Protein AF-A0A962RBR7-F1 (afdb_monomer)

Secondary structure (DSSP, 8-state):
-PPPS-B-HHHHHHHHHHHHHHTTTS-GGGEEEEEEEEEE-TTS-EEEEEEEEEES--S-PPPPTHHHHH--TT-EEEEEEEEEEE--SSTTS--EEEEEEEEE--SSSSS--B----

pLDDT: mean 85.55, std 10.11, range [46.47, 95.56]

Foldseek 3Di:
DDADQAAEPVVLVVVVVVQQVVCPPHHSQQKKKKKWKWAAAQVLDIDTQDIDIDHPDDDPDDDPPVQSVVHDHLAIKIKMKMKGWDDDPDVPDHIDIDIDIDIDTRDPHRGHYYDYDD

Sequence (118 aa):
VAQETTIDGLRLDDIATAIRTILEPFPSGSVGFNLLSVVMDADGNTAVDWRYTGGLIDGEMAAPAATANLAEPGGSVIAAVVSYQHAPLFGLFSPMRFSEVALSKPRRVSVIPRIDDD

Solvent-accessible surface area (backbone atoms only — not comparable to full-atom values): 6996 Å² total; per-residue (Å²): 137,87,81,78,64,58,44,37,64,69,59,52,49,52,50,53,48,51,61,42,56,71,41,58,94,51,80,44,80,37,31,13,39,42,38,34,34,36,33,17,39,87,88,65,52,72,47,75,75,48,75,52,71,47,70,57,55,88,67,88,74,71,79,62,72,66,48,66,77,69,31,44,65,66,21,24,21,41,35,42,37,40,37,37,56,48,70,59,94,56,86,88,50,76,71,44,78,48,76,48,79,48,76,45,67,62,88,89,39,50,52,71,49,78,53,74,87,132

Structure (mmCIF, N/CA/C/O backbone):
data_AF-A0A962RBR7-F1
#
_entry.id   AF-A0A962RBR7-F1
#
loop_
_atom_site.group_PDB
_atom_site.id
_atom_site.type_symbol
_atom_site.label_atom_id
_atom_site.label_alt_id
_atom_site.label_comp_id
_atom_site.label_asym_id
_atom_site.label_entity_id
_atom_site.label_seq_id
_atom_site.pdbx_PDB_ins_code
_atom_site.Cartn_x
_atom_site.Cartn_y
_atom_site.Cartn_z
_atom_site.occupancy
_atom_site.B_iso_or_equiv
_atom_site.auth_seq_id
_atom_site.auth_comp_id
_atom_site.auth_asym_id
_atom_site.auth_atom_id
_atom_site.pdbx_PDB_model_num
ATOM 1 N N . VAL A 1 1 ? -18.109 -10.840 -7.123 1.00 46.47 1 VAL A N 1
ATOM 2 C CA . VAL A 1 1 ? -16.909 -10.161 -6.583 1.00 46.47 1 VAL A CA 1
ATOM 3 C C . VAL A 1 1 ? -16.844 -10.476 -5.098 1.00 46.47 1 VAL A C 1
ATOM 5 O O . VAL A 1 1 ? -17.685 -9.984 -4.357 1.00 46.47 1 VAL A O 1
ATOM 8 N N . ALA A 1 2 ? -15.967 -11.394 -4.691 1.00 57.09 2 ALA A N 1
ATOM 9 C CA . ALA A 1 2 ? -15.786 -11.750 -3.285 1.00 57.09 2 ALA A CA 1
ATOM 10 C C . ALA A 1 2 ? -14.810 -10.748 -2.658 1.00 57.09 2 ALA A C 1
ATOM 12 O O . ALA A 1 2 ? -13.745 -10.507 -3.216 1.00 5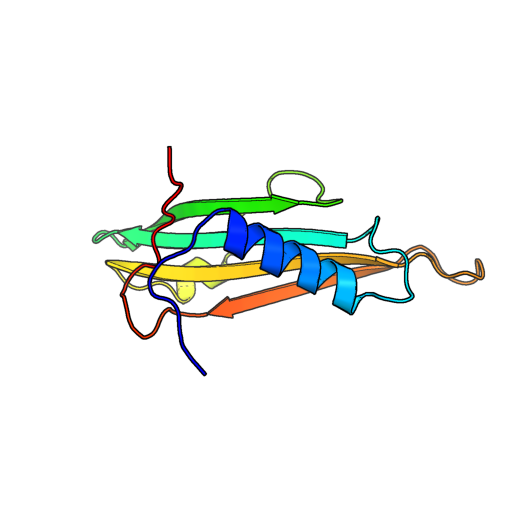7.09 2 ALA A O 1
ATOM 13 N N . GLN A 1 3 ? -15.207 -10.106 -1.562 1.00 67.62 3 GLN A N 1
ATOM 14 C CA . GLN A 1 3 ? -14.323 -9.229 -0.802 1.00 67.62 3 GLN A CA 1
ATOM 15 C C . GLN A 1 3 ? -13.731 -10.046 0.344 1.00 67.62 3 GLN A C 1
ATOM 17 O O . GLN A 1 3 ? -14.492 -10.678 1.089 1.00 67.62 3 GLN A O 1
ATOM 22 N N . GLU A 1 4 ? -12.406 -10.048 0.441 1.00 80.19 4 GLU A N 1
ATOM 23 C CA . GLU A 1 4 ? -11.676 -10.848 1.418 1.00 80.19 4 GLU A CA 1
ATOM 24 C C . GLU A 1 4 ? -11.695 -10.183 2.801 1.00 80.19 4 GLU A C 1
ATOM 26 O O . GLU A 1 4 ? -11.783 -8.957 2.920 1.00 80.19 4 GLU A O 1
ATOM 31 N N . THR A 1 5 ? -11.670 -11.002 3.851 1.00 87.50 5 THR A N 1
ATOM 32 C CA . THR A 1 5 ? -11.687 -10.550 5.250 1.00 87.50 5 THR A CA 1
ATOM 33 C C . THR A 1 5 ? -10.333 -10.670 5.938 1.00 87.50 5 THR A C 1
ATOM 35 O O . THR A 1 5 ? -10.186 -10.157 7.038 1.00 87.50 5 THR A O 1
ATOM 38 N N . THR A 1 6 ? -9.365 -11.334 5.312 1.00 90.19 6 THR A N 1
ATOM 39 C CA . THR A 1 6 ? -7.990 -11.544 5.785 1.00 90.19 6 THR A CA 1
ATOM 40 C C . THR A 1 6 ? -7.036 -11.445 4.594 1.00 90.19 6 THR A C 1
ATOM 42 O O . THR A 1 6 ? -7.468 -11.468 3.443 1.00 90.19 6 THR A O 1
ATOM 45 N N . ILE A 1 7 ? -5.736 -11.329 4.826 1.00 92.06 7 ILE A N 1
ATOM 46 C CA . ILE A 1 7 ? -4.744 -11.442 3.754 1.00 92.06 7 ILE A CA 1
ATOM 47 C C . ILE A 1 7 ? -3.578 -12.307 4.216 1.00 92.06 7 ILE A C 1
ATOM 49 O O . ILE A 1 7 ? -3.278 -12.332 5.401 1.00 92.06 7 ILE A O 1
ATOM 53 N N . ASP A 1 8 ? -2.943 -13.025 3.303 1.00 93.12 8 ASP A N 1
ATOM 54 C CA . ASP A 1 8 ? -1.773 -13.861 3.576 1.00 93.12 8 ASP A CA 1
ATOM 55 C C . ASP A 1 8 ? -0.652 -13.521 2.582 1.00 93.12 8 ASP A C 1
ATOM 57 O O . ASP A 1 8 ? -0.848 -12.738 1.641 1.00 93.12 8 ASP A O 1
ATOM 61 N N . GLY A 1 9 ? 0.538 -14.085 2.802 1.00 90.12 9 GLY A N 1
ATOM 62 C CA . GLY A 1 9 ? 1.687 -13.889 1.918 1.00 90.12 9 GLY A CA 1
ATOM 63 C C . GLY A 1 9 ? 1.425 -14.316 0.469 1.00 90.12 9 GLY A C 1
ATOM 64 O O . GLY A 1 9 ? 1.779 -13.579 -0.448 1.00 90.12 9 GLY A O 1
ATOM 65 N N . LEU A 1 10 ? 0.735 -15.441 0.250 1.00 91.19 10 LEU A N 1
ATOM 66 C CA . LEU A 1 10 ? 0.455 -15.960 -1.095 1.00 91.19 10 LEU A CA 1
ATOM 67 C C . LEU A 1 10 ? -0.426 -14.999 -1.902 1.00 91.19 10 LEU A C 1
ATOM 69 O O . LEU A 1 10 ? -0.150 -14.717 -3.065 1.00 91.19 10 LEU A O 1
ATOM 73 N N . ARG A 1 11 ? -1.452 -14.423 -1.274 1.00 91.25 11 ARG A N 1
ATOM 74 C CA . ARG A 1 11 ? -2.325 -13.422 -1.901 1.00 91.25 11 ARG A CA 1
ATOM 75 C C . ARG A 1 11 ? -1.590 -12.117 -2.177 1.00 91.25 11 ARG A C 1
ATOM 77 O O . ARG A 1 11 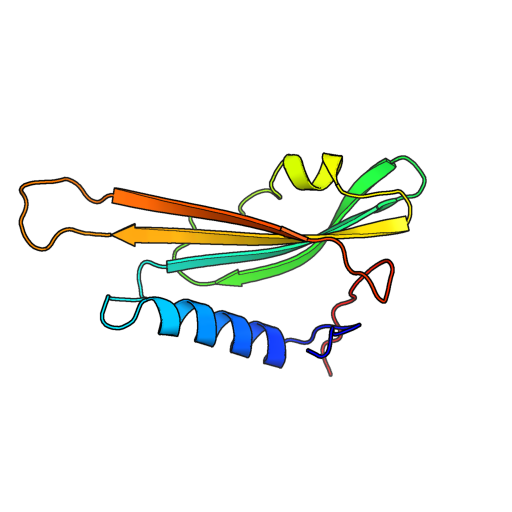? -1.864 -11.464 -3.183 1.00 91.25 11 ARG A O 1
ATOM 84 N N . LEU A 1 12 ? -0.673 -11.713 -1.299 1.00 91.75 12 LEU A N 1
ATOM 85 C CA . LEU A 1 12 ? 0.179 -10.545 -1.533 1.00 91.75 12 LEU A CA 1
ATOM 86 C C . LEU A 1 12 ? 1.132 -10.774 -2.716 1.00 91.75 12 LEU A C 1
ATOM 88 O O . LEU A 1 12 ? 1.299 -9.872 -3.540 1.00 91.75 12 LEU A O 1
ATOM 92 N N . ASP A 1 13 ? 1.677 -11.983 -2.849 1.00 92.25 13 ASP A N 1
ATOM 93 C CA . ASP A 1 13 ? 2.504 -12.391 -3.988 1.00 92.25 13 ASP A CA 1
ATOM 94 C C . ASP A 1 13 ? 1.692 -12.452 -5.298 1.00 92.25 13 ASP A C 1
ATOM 96 O O . ASP A 1 13 ? 2.172 -12.008 -6.349 1.00 92.25 13 ASP A O 1
ATOM 100 N N . ASP A 1 14 ? 0.440 -12.917 -5.250 1.00 92.62 14 ASP A N 1
ATOM 101 C CA . ASP A 1 14 ? -0.484 -12.885 -6.392 1.00 92.62 14 ASP A CA 1
ATOM 102 C C . ASP A 1 14 ? -0.761 -11.443 -6.845 1.00 92.62 14 ASP A C 1
ATOM 104 O O . ASP A 1 14 ? -0.711 -11.135 -8.041 1.00 92.62 14 ASP A O 1
ATOM 108 N N . ILE A 1 15 ? -0.993 -10.523 -5.899 1.00 91.19 15 ILE A N 1
ATOM 109 C CA . ILE A 1 15 ? -1.155 -9.092 -6.198 1.00 91.19 15 ILE A CA 1
ATOM 110 C C . ILE A 1 15 ? 0.134 -8.523 -6.807 1.00 91.19 15 ILE A C 1
ATOM 112 O O . ILE A 1 15 ? 0.072 -7.803 -7.806 1.00 91.19 15 ILE A O 1
ATOM 116 N N . ALA A 1 16 ? 1.306 -8.855 -6.258 1.00 90.12 16 ALA A N 1
ATOM 117 C CA . ALA A 1 16 ? 2.591 -8.417 -6.804 1.00 90.12 16 ALA A CA 1
ATOM 118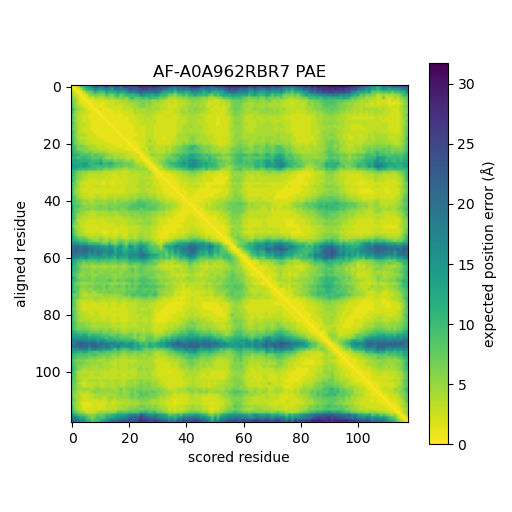 C C . ALA A 1 16 ? 2.809 -8.911 -8.239 1.00 90.12 16 ALA A C 1
ATOM 120 O O . ALA A 1 16 ? 3.307 -8.169 -9.091 1.00 90.12 16 ALA A O 1
ATOM 121 N N . THR A 1 17 ? 2.411 -10.153 -8.516 1.00 90.94 17 THR A N 1
ATOM 122 C CA . THR A 1 17 ? 2.453 -10.744 -9.854 1.00 90.94 17 THR A CA 1
ATOM 123 C C . THR A 1 17 ? 1.528 -9.985 -10.798 1.00 90.94 17 THR A C 1
ATOM 125 O O . THR A 1 17 ? 1.979 -9.534 -11.848 1.00 90.94 17 THR A O 1
ATOM 128 N N . ALA A 1 18 ? 0.281 -9.729 -10.392 1.00 91.25 18 ALA A N 1
ATOM 129 C CA . ALA A 1 18 ? -0.669 -8.956 -11.188 1.00 91.25 18 ALA A CA 1
ATOM 130 C C . ALA A 1 18 ? -0.157 -7.539 -11.507 1.00 91.25 18 ALA A C 1
ATOM 132 O O . ALA A 1 18 ? -0.245 -7.104 -12.655 1.00 91.25 18 ALA A O 1
ATOM 133 N N . ILE A 1 19 ? 0.439 -6.839 -10.531 1.00 88.50 19 ILE A N 1
ATOM 134 C CA . ILE A 1 19 ? 1.051 -5.513 -10.738 1.00 88.50 19 ILE A CA 1
ATOM 135 C C . ILE A 1 19 ? 2.131 -5.573 -11.826 1.00 88.50 19 ILE A C 1
ATOM 137 O O . ILE A 1 19 ? 2.185 -4.703 -12.695 1.00 88.50 19 ILE A O 1
ATOM 141 N N . ARG A 1 20 ? 2.987 -6.602 -11.807 1.00 88.00 20 ARG A N 1
ATOM 142 C CA . ARG A 1 20 ? 4.050 -6.777 -12.810 1.00 88.00 20 ARG A CA 1
ATOM 143 C C . ARG A 1 20 ? 3.484 -7.117 -14.188 1.00 88.00 20 ARG A C 1
ATOM 145 O O . ARG A 1 20 ? 3.976 -6.574 -15.172 1.00 88.00 20 ARG A O 1
ATOM 152 N N . THR A 1 21 ? 2.456 -7.961 -14.250 1.00 89.19 21 THR A N 1
ATOM 153 C CA . THR A 1 21 ? 1.815 -8.379 -15.505 1.00 89.19 21 THR A CA 1
ATOM 154 C C . THR A 1 21 ? 1.077 -7.232 -16.194 1.00 89.19 21 THR A C 1
ATOM 156 O O . THR A 1 21 ? 1.106 -7.147 -17.415 1.00 89.19 21 THR A O 1
ATOM 159 N N . ILE A 1 22 ? 0.467 -6.300 -15.450 1.00 86.06 22 ILE A N 1
ATOM 160 C CA . ILE A 1 22 ? -0.205 -5.121 -16.040 1.00 86.06 22 ILE A CA 1
ATOM 161 C C . ILE A 1 22 ? 0.759 -4.265 -16.873 1.00 86.06 22 ILE A C 1
ATOM 163 O O . ILE A 1 22 ? 0.339 -3.608 -17.824 1.00 86.06 22 ILE A O 1
ATOM 167 N N . LEU A 1 23 ? 2.047 -4.268 -16.529 1.00 82.81 23 LEU A N 1
ATOM 168 C CA . LEU A 1 23 ? 3.058 -3.514 -17.259 1.00 82.81 23 LEU A CA 1
ATOM 169 C C . LEU A 1 23 ? 3.551 -4.226 -18.516 1.00 82.81 23 LEU A C 1
ATOM 171 O O . LEU A 1 23 ? 4.283 -3.609 -19.282 1.00 82.81 23 LEU A O 1
ATOM 175 N N . GLU A 1 24 ? 3.168 -5.476 -18.775 1.00 84.88 24 GLU A N 1
ATOM 176 C CA . GLU A 1 24 ? 3.561 -6.160 -20.004 1.00 84.88 24 GLU A CA 1
ATOM 177 C C . GLU A 1 24 ? 3.002 -5.437 -21.245 1.00 84.88 24 GLU A C 1
ATOM 179 O O . GLU A 1 24 ? 1.849 -4.997 -21.250 1.00 84.88 24 GLU A O 1
ATOM 184 N N . PRO A 1 25 ? 3.800 -5.291 -22.323 1.00 83.38 25 PRO A N 1
ATOM 185 C CA . PRO A 1 25 ? 5.129 -5.874 -22.562 1.00 83.38 25 PRO A CA 1
ATOM 186 C C . PRO A 1 25 ? 6.314 -4.995 -22.106 1.00 83.38 25 PRO A C 1
ATOM 188 O O . PRO A 1 25 ? 7.453 -5.235 -22.5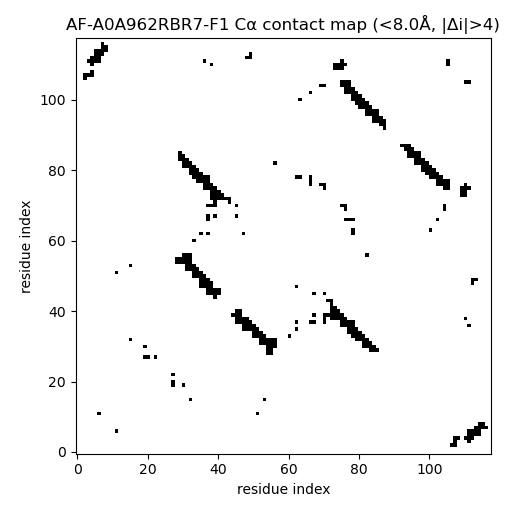08 1.00 83.38 25 PRO A O 1
ATOM 191 N N . PHE A 1 26 ? 6.081 -3.943 -21.323 1.00 79.38 26 PHE A N 1
ATOM 192 C CA . PHE A 1 26 ? 7.148 -3.077 -20.828 1.00 79.38 26 PHE A CA 1
ATOM 193 C C . PHE A 1 26 ? 7.954 -3.755 -19.705 1.00 79.38 26 PHE A C 1
ATOM 195 O O . PHE A 1 26 ? 7.436 -4.613 -18.989 1.00 79.38 26 PHE A O 1
ATOM 202 N N . PRO A 1 27 ? 9.232 -3.374 -19.509 1.00 75.00 27 PRO A N 1
ATOM 203 C CA . PRO A 1 27 ? 10.052 -3.936 -18.443 1.00 75.00 27 PRO A CA 1
ATOM 204 C C . PRO A 1 27 ? 9.432 -3.653 -17.071 1.00 75.00 27 PRO A C 1
ATOM 206 O O . PRO A 1 27 ? 9.378 -2.506 -16.634 1.00 75.00 27 PRO A O 1
ATOM 209 N N . SER A 1 28 ? 9.005 -4.700 -16.366 1.00 72.00 28 SER A N 1
ATOM 210 C CA . SER A 1 28 ? 8.449 -4.596 -15.011 1.00 72.00 28 SER A CA 1
ATOM 211 C C . SER A 1 28 ? 9.524 -4.380 -13.940 1.00 72.00 28 SER A C 1
ATOM 213 O O . SER A 1 28 ? 9.202 -4.036 -12.810 1.00 72.00 28 SER A O 1
ATOM 215 N N . GLY A 1 29 ? 10.811 -4.514 -14.285 1.00 72.75 29 GLY A N 1
ATOM 216 C CA . GLY A 1 29 ? 11.927 -4.311 -13.355 1.00 72.75 29 GLY A CA 1
ATOM 217 C C . GLY A 1 29 ? 12.010 -2.899 -12.767 1.00 72.75 29 GLY A C 1
ATOM 218 O O . GLY A 1 29 ? 12.645 -2.719 -11.739 1.00 72.75 29 GLY A O 1
ATOM 219 N N . SER A 1 30 ? 11.354 -1.907 -13.377 1.00 80.50 30 SER A N 1
ATOM 220 C CA . SER A 1 30 ? 11.296 -0.528 -12.881 1.00 80.50 30 SER A CA 1
ATOM 221 C C . SER A 1 30 ? 10.000 -0.184 -12.134 1.00 80.50 30 SER A C 1
ATOM 223 O O . SER A 1 30 ? 9.752 0.995 -11.866 1.00 80.50 30 SER A O 1
ATOM 225 N N . VAL A 1 31 ? 9.175 -1.187 -11.803 1.00 87.75 31 VAL A N 1
ATOM 226 C CA . VAL A 1 31 ? 8.014 -1.020 -10.920 1.00 87.75 31 VAL A CA 1
ATOM 227 C C . VAL A 1 31 ? 8.411 -1.214 -9.464 1.00 87.75 31 VAL A C 1
ATOM 229 O O . VAL A 1 31 ? 9.193 -2.103 -9.129 1.00 87.75 31 VAL A O 1
ATOM 232 N N . GLY A 1 32 ? 7.831 -0.401 -8.597 1.00 89.50 32 GLY A N 1
ATOM 233 C CA . GLY A 1 32 ? 7.843 -0.550 -7.156 1.00 89.50 32 GLY A CA 1
ATOM 234 C C . GLY A 1 32 ? 6.419 -0.444 -6.618 1.00 89.50 32 GLY A C 1
ATOM 235 O O . GLY A 1 32 ? 5.640 0.366 -7.116 1.00 89.50 32 GLY A O 1
ATOM 236 N N . PHE A 1 33 ? 6.060 -1.247 -5.620 1.00 89.75 33 PHE A N 1
ATOM 237 C CA . PHE A 1 33 ? 4.742 -1.182 -4.980 1.00 89.75 33 PHE A CA 1
ATOM 238 C C . PHE A 1 33 ? 4.824 -1.286 -3.452 1.00 89.75 33 PHE A C 1
ATOM 240 O O . PHE A 1 33 ? 5.643 -2.025 -2.909 1.00 89.75 33 PHE A O 1
ATOM 247 N N . ASN A 1 34 ? 3.983 -0.530 -2.755 1.00 91.44 34 ASN A N 1
ATOM 248 C CA . ASN A 1 34 ? 3.835 -0.542 -1.305 1.00 91.44 34 ASN A CA 1
ATOM 249 C C . ASN A 1 34 ? 2.354 -0.714 -0.984 1.00 91.44 34 ASN A C 1
ATOM 251 O O . ASN A 1 34 ? 1.548 0.191 -1.212 1.00 91.44 34 ASN A O 1
ATOM 255 N N . LEU A 1 35 ? 2.012 -1.898 -0.496 1.00 92.06 35 LEU A N 1
ATOM 256 C CA . LEU A 1 35 ? 0.686 -2.250 -0.022 1.00 92.06 35 LEU A CA 1
ATOM 257 C C . LEU A 1 35 ? 0.710 -2.184 1.498 1.00 92.06 35 LEU A C 1
ATOM 259 O O . LEU A 1 35 ? 1.585 -2.773 2.132 1.00 92.06 35 LEU A O 1
ATOM 263 N N . LEU A 1 36 ? -0.226 -1.460 2.093 1.00 92.81 36 LEU A N 1
ATOM 264 C CA . LEU A 1 36 ? -0.241 -1.272 3.537 1.00 92.81 36 LEU A CA 1
ATOM 265 C C . LEU A 1 36 ? -1.660 -1.138 4.079 1.00 92.81 36 LEU A C 1
ATOM 267 O O . LEU A 1 36 ? -2.532 -0.547 3.440 1.00 92.81 36 LEU A O 1
ATOM 271 N N . SER A 1 37 ? -1.860 -1.660 5.284 1.00 94.31 37 SER A N 1
ATOM 272 C CA . SER A 1 37 ? -3.053 -1.434 6.096 1.00 94.31 37 SER A CA 1
ATOM 273 C C . SER A 1 37 ? -2.723 -0.388 7.153 1.00 94.31 37 SER A C 1
ATOM 275 O O . SER A 1 37 ? -1.812 -0.585 7.957 1.00 94.31 37 SER A O 1
ATOM 277 N N . VAL A 1 38 ? -3.435 0.739 7.137 1.00 94.69 38 VAL A N 1
ATOM 278 C CA . VAL A 1 38 ? -3.367 1.750 8.200 1.00 94.69 38 VAL A CA 1
ATOM 279 C C . VAL A 1 38 ? -4.573 1.581 9.098 1.00 94.69 38 VAL A C 1
ATOM 281 O O . VAL A 1 38 ? -5.697 1.738 8.629 1.00 94.69 38 VAL A O 1
ATOM 284 N N . VAL A 1 39 ? -4.345 1.294 10.372 1.00 94.62 39 VAL A N 1
ATOM 285 C CA . VAL A 1 39 ? -5.379 1.249 11.409 1.00 94.62 39 VAL A CA 1
ATOM 286 C C . VAL A 1 39 ? -5.432 2.572 12.158 1.00 94.62 39 VAL A C 1
ATOM 288 O O . VAL A 1 39 ? -4.424 3.272 12.253 1.00 94.62 39 VAL A O 1
ATOM 291 N N . MET A 1 40 ? -6.600 2.904 12.700 1.00 94.19 40 MET A N 1
ATOM 292 C CA . MET A 1 40 ? -6.770 4.007 13.642 1.00 94.19 40 MET A CA 1
ATOM 293 C C . MET A 1 40 ? -7.245 3.457 14.986 1.00 94.19 40 MET A C 1
ATOM 295 O O . MET A 1 40 ? -8.226 2.711 15.044 1.00 94.19 40 MET A O 1
ATOM 299 N N . ASP A 1 41 ? -6.540 3.806 16.059 1.00 90.50 41 ASP A N 1
ATOM 300 C CA . ASP A 1 41 ? -6.930 3.440 17.418 1.00 90.50 41 ASP A CA 1
ATOM 301 C C . ASP A 1 41 ? -8.140 4.261 17.911 1.00 90.50 41 ASP A C 1
ATOM 303 O O . ASP A 1 41 ? -8.682 5.115 17.205 1.00 90.50 41 ASP A O 1
ATOM 307 N N . ALA A 1 42 ? -8.608 3.970 19.127 1.00 90.69 42 ALA A N 1
ATOM 308 C CA . ALA A 1 42 ? -9.753 4.663 19.721 1.00 90.69 42 ALA A CA 1
ATOM 309 C C . ALA A 1 42 ? -9.478 6.150 20.016 1.00 90.69 42 ALA A C 1
ATOM 311 O O . ALA A 1 42 ? -10.417 6.945 20.055 1.00 90.69 42 ALA A O 1
ATOM 312 N N . ASP A 1 43 ? -8.208 6.515 20.194 1.00 90.44 43 ASP A N 1
ATOM 313 C CA . ASP A 1 43 ? -7.755 7.875 20.489 1.00 90.44 43 ASP A CA 1
ATOM 314 C C . ASP A 1 43 ? -7.521 8.697 19.203 1.00 90.44 43 ASP A C 1
ATOM 316 O O . ASP A 1 43 ? -7.203 9.886 19.266 1.00 90.44 43 ASP A O 1
ATOM 320 N N . GLY A 1 44 ? -7.719 8.086 18.028 1.00 87.38 44 GLY A N 1
ATOM 321 C CA . GLY A 1 44 ? -7.566 8.714 16.717 1.00 87.38 44 GLY A CA 1
ATOM 322 C C . GLY A 1 44 ? -6.141 8.673 16.161 1.00 87.38 44 GLY A C 1
ATOM 323 O O . GLY A 1 44 ? -5.880 9.286 15.122 1.00 87.38 44 GLY A O 1
ATOM 324 N N . ASN A 1 45 ? -5.213 7.957 16.802 1.00 90.75 45 ASN A N 1
ATOM 325 C CA . ASN A 1 45 ? -3.856 7.800 16.289 1.00 90.75 45 ASN A CA 1
ATOM 326 C C . ASN A 1 45 ? -3.819 6.709 15.222 1.00 90.75 45 ASN A C 1
ATOM 328 O O . ASN A 1 45 ? -4.390 5.629 15.378 1.00 90.75 45 ASN A O 1
ATOM 332 N N . THR A 1 46 ? -3.101 6.977 14.135 1.00 91.62 46 THR A N 1
ATOM 333 C CA . THR A 1 46 ? -2.939 6.018 13.042 1.00 91.62 46 THR A CA 1
ATOM 334 C C . THR A 1 46 ? -1.633 5.246 13.152 1.00 91.62 46 THR A C 1
ATOM 336 O O . THR A 1 46 ? -0.581 5.850 13.368 1.00 91.62 46 THR A O 1
ATOM 339 N N . ALA A 1 47 ? -1.676 3.944 12.888 1.00 91.94 47 ALA A N 1
ATOM 340 C CA . ALA A 1 47 ? -0.503 3.080 12.805 1.00 91.94 47 ALA A CA 1
ATOM 341 C C . ALA A 1 47 ? -0.583 2.172 11.570 1.00 91.94 47 ALA A C 1
ATOM 343 O O . ALA A 1 47 ? -1.664 1.898 11.054 1.00 91.94 47 ALA A O 1
ATOM 344 N N . VAL A 1 48 ? 0.568 1.708 11.083 1.00 92.56 48 VAL A N 1
ATOM 345 C CA . VAL A 1 48 ? 0.617 0.679 10.035 1.00 92.56 48 VAL A CA 1
ATOM 346 C C . VAL A 1 48 ? 0.494 -0.684 10.707 1.00 92.56 48 VAL A C 1
ATOM 348 O O . VAL A 1 48 ? 1.341 -1.030 11.523 1.00 92.56 48 VAL A O 1
ATOM 351 N N . ASP A 1 49 ? -0.552 -1.430 10.363 1.00 93.12 49 ASP A N 1
ATOM 352 C CA . ASP A 1 49 ? -0.813 -2.782 10.874 1.00 93.12 49 ASP A CA 1
ATOM 353 C C . ASP A 1 49 ? 0.061 -3.815 10.154 1.00 93.12 49 ASP A C 1
ATOM 355 O O . ASP A 1 49 ? 0.856 -4.525 10.762 1.00 93.12 49 ASP A O 1
ATOM 359 N N . TRP A 1 50 ? 0.011 -3.817 8.822 1.00 93.31 50 TRP A N 1
ATOM 360 C CA . TRP A 1 50 ? 0.928 -4.590 7.995 1.00 93.31 50 TRP A CA 1
ATOM 361 C C . TRP A 1 50 ? 1.351 -3.805 6.763 1.00 93.31 50 TRP A C 1
ATOM 363 O O . TRP A 1 50 ? 0.649 -2.911 6.276 1.00 93.31 50 TRP A O 1
ATOM 373 N N . ARG A 1 51 ? 2.527 -4.169 6.253 1.00 92.50 51 ARG A N 1
ATOM 374 C CA . ARG A 1 51 ? 3.126 -3.612 5.047 1.00 92.50 51 ARG A CA 1
ATOM 375 C C . ARG A 1 51 ? 3.713 -4.734 4.203 1.00 92.50 51 ARG A C 1
ATOM 377 O O . ARG A 1 51 ? 4.338 -5.655 4.723 1.00 92.50 51 ARG A O 1
ATOM 384 N N . TYR A 1 52 ? 3.524 -4.621 2.900 1.00 91.69 52 TYR A N 1
ATOM 385 C CA . TYR A 1 52 ? 4.107 -5.497 1.905 1.00 91.69 52 TYR A CA 1
ATOM 386 C C . TYR A 1 52 ? 4.635 -4.646 0.752 1.00 91.69 52 TYR A C 1
ATOM 388 O O . TYR A 1 52 ? 3.883 -3.955 0.061 1.00 91.69 52 TYR A O 1
ATOM 396 N N . THR A 1 53 ? 5.953 -4.658 0.587 1.00 90.38 53 THR A N 1
ATOM 397 C CA . THR A 1 53 ? 6.671 -3.853 -0.398 1.00 90.38 53 THR A CA 1
ATOM 398 C C . THR A 1 53 ? 7.452 -4.740 -1.351 1.00 90.38 53 THR A C 1
ATOM 400 O O . THR A 1 53 ? 7.917 -5.818 -0.987 1.00 90.38 53 THR A O 1
ATOM 403 N N . GLY A 1 54 ? 7.645 -4.268 -2.577 1.00 87.00 54 GLY A N 1
ATOM 404 C CA . GLY A 1 54 ? 8.492 -4.958 -3.537 1.00 87.00 54 GLY A CA 1
ATOM 405 C C . GLY A 1 54 ? 8.849 -4.102 -4.740 1.00 87.00 54 GLY A C 1
ATOM 406 O O . GLY A 1 54 ? 8.253 -3.053 -4.988 1.00 87.00 54 GLY A O 1
ATOM 407 N N . GLY A 1 55 ? 9.833 -4.582 -5.501 1.00 81.81 55 GLY A N 1
ATOM 408 C CA . GLY A 1 55 ? 10.343 -3.898 -6.686 1.00 81.81 55 GLY A CA 1
ATOM 409 C C . GLY A 1 55 ? 11.272 -2.723 -6.367 1.00 81.81 55 GLY A C 1
ATOM 410 O O . GLY A 1 55 ? 11.873 -2.658 -5.296 1.00 81.81 55 GLY A O 1
ATOM 411 N N . LEU A 1 56 ? 11.406 -1.803 -7.322 1.00 71.12 56 LEU A N 1
ATOM 412 C CA . LEU A 1 56 ? 12.262 -0.617 -7.240 1.00 71.12 56 LEU A CA 1
ATOM 413 C C . LEU A 1 56 ? 11.514 0.519 -6.523 1.00 71.12 56 LEU A C 1
ATOM 415 O O . LEU A 1 56 ? 11.051 1.483 -7.133 1.00 71.12 56 LEU A O 1
ATOM 419 N N . ILE A 1 57 ? 11.353 0.375 -5.207 1.00 63.69 57 ILE A N 1
ATOM 420 C CA . ILE A 1 57 ? 10.962 1.488 -4.336 1.00 63.69 57 ILE A CA 1
ATOM 421 C C . ILE A 1 57 ? 12.210 2.040 -3.670 1.00 63.69 57 ILE A C 1
ATOM 423 O O . ILE A 1 57 ? 12.944 1.319 -2.998 1.00 63.69 57 ILE A O 1
ATOM 427 N N . ASP A 1 58 ? 12.401 3.346 -3.809 1.00 52.62 58 ASP A N 1
ATOM 428 C CA . ASP A 1 58 ? 13.365 4.087 -3.012 1.00 52.62 58 ASP A CA 1
ATOM 429 C C . ASP A 1 58 ? 12.827 4.222 -1.571 1.00 52.62 58 ASP A C 1
ATOM 431 O O . ASP A 1 58 ? 11.993 5.079 -1.281 1.00 52.62 58 ASP A O 1
ATOM 435 N N . GLY A 1 59 ? 13.294 3.349 -0.672 1.00 53.19 59 GLY A N 1
ATOM 436 C CA . GLY A 1 59 ? 13.090 3.443 0.782 1.00 53.19 59 GLY A CA 1
ATOM 437 C C . GLY A 1 59 ? 11.724 2.993 1.323 1.00 53.19 59 GLY A C 1
ATOM 438 O O . GLY A 1 59 ? 10.837 2.545 0.598 1.00 53.19 59 GLY A O 1
ATOM 439 N N . GLU A 1 60 ? 11.545 3.106 2.645 1.00 56.56 60 GLU A N 1
ATOM 440 C CA . GLU A 1 60 ? 10.220 3.010 3.266 1.00 56.56 60 GLU A CA 1
ATOM 441 C C . GLU A 1 60 ? 9.375 4.205 2.814 1.00 56.56 60 GLU A C 1
ATOM 443 O O . GLU A 1 60 ? 9.517 5.317 3.323 1.00 56.56 60 GLU A O 1
ATOM 448 N N . MET A 1 61 ? 8.466 3.993 1.862 1.00 65.62 61 MET A N 1
ATOM 449 C CA . MET A 1 61 ? 7.434 4.991 1.602 1.00 65.62 61 MET A CA 1
ATOM 450 C C . MET A 1 61 ? 6.522 5.080 2.826 1.00 65.62 61 MET A C 1
ATOM 452 O O . MET A 1 61 ? 5.882 4.099 3.222 1.00 65.62 61 MET A O 1
ATOM 456 N N . ALA A 1 62 ? 6.456 6.275 3.414 1.00 72.81 62 ALA A N 1
ATOM 457 C CA . ALA A 1 62 ? 5.470 6.599 4.432 1.00 72.81 62 ALA A CA 1
ATOM 458 C C . ALA A 1 62 ? 4.055 6.284 3.919 1.00 72.81 62 ALA A C 1
ATOM 460 O O . ALA A 1 62 ? 3.782 6.358 2.717 1.00 72.81 62 ALA A O 1
ATOM 461 N N . ALA A 1 63 ? 3.146 5.936 4.834 1.00 80.31 63 ALA A N 1
ATOM 462 C CA . ALA A 1 63 ? 1.739 5.814 4.475 1.00 80.31 63 ALA A CA 1
ATOM 463 C C . ALA A 1 63 ? 1.253 7.155 3.883 1.00 80.31 63 ALA A C 1
ATOM 465 O O . ALA A 1 63 ? 1.595 8.209 4.432 1.00 80.31 63 ALA A O 1
ATOM 466 N N . PRO A 1 64 ? 0.492 7.156 2.771 1.00 87.31 64 PRO A N 1
ATOM 467 C CA . PRO A 1 64 ? -0.030 8.393 2.203 1.00 87.31 64 PRO A CA 1
ATOM 468 C C . PRO A 1 64 ? -0.830 9.164 3.252 1.00 87.31 64 PRO A C 1
ATOM 470 O O . PRO A 1 64 ? -1.725 8.591 3.854 1.00 87.31 64 PRO A O 1
ATOM 473 N N . ALA A 1 65 ? -0.587 10.464 3.438 1.00 87.56 65 ALA A N 1
ATOM 474 C CA . ALA A 1 65 ? -1.274 11.254 4.473 1.00 87.56 65 ALA A CA 1
ATOM 475 C C . ALA A 1 65 ? -2.816 11.160 4.404 1.00 87.56 65 ALA A C 1
ATOM 477 O O . ALA A 1 65 ? -3.504 11.241 5.418 1.00 87.56 65 ALA A O 1
ATOM 478 N N . ALA A 1 66 ? -3.363 10.926 3.207 1.00 87.56 66 ALA A N 1
ATOM 479 C CA . ALA A 1 66 ? -4.788 10.717 2.982 1.00 87.56 66 ALA A CA 1
ATOM 480 C C . ALA A 1 66 ? -5.367 9.459 3.666 1.00 87.56 66 ALA A C 1
ATOM 482 O O . ALA A 1 66 ? -6.579 9.405 3.863 1.00 87.56 66 ALA A O 1
ATOM 483 N N . THR A 1 67 ? -4.551 8.476 4.073 1.00 86.69 67 THR A N 1
ATOM 484 C CA . THR A 1 67 ? -5.030 7.327 4.863 1.00 86.69 67 THR A CA 1
ATOM 485 C C . THR A 1 67 ? -5.582 7.771 6.211 1.00 86.69 67 THR A C 1
ATOM 487 O O . THR A 1 67 ? -6.609 7.254 6.637 1.00 86.69 67 THR A O 1
ATOM 490 N N . ALA A 1 68 ? -4.960 8.768 6.849 1.00 83.56 68 ALA A N 1
ATOM 491 C CA . ALA A 1 68 ? -5.404 9.284 8.142 1.00 83.56 68 ALA A CA 1
ATOM 492 C C . ALA A 1 68 ? -6.769 9.983 8.066 1.00 83.56 68 ALA A C 1
ATOM 494 O O . ALA A 1 68 ? -7.545 9.912 9.008 1.00 83.56 68 ALA A O 1
ATOM 495 N N . ASN A 1 69 ? -7.095 10.591 6.921 1.00 85.62 69 ASN A N 1
ATOM 496 C CA . ASN A 1 69 ? -8.386 11.254 6.705 1.00 85.62 69 ASN A CA 1
ATOM 497 C C . ASN A 1 69 ? -9.533 10.272 6.408 1.00 85.62 69 ASN A C 1
ATOM 499 O O . ASN A 1 69 ? -10.696 10.665 6.449 1.00 85.62 69 ASN A O 1
ATOM 503 N N . LEU A 1 70 ? -9.213 9.031 6.029 1.00 87.94 70 LEU A N 1
ATOM 504 C CA . LEU A 1 70 ? -10.192 8.009 5.644 1.00 87.94 70 LEU A CA 1
ATOM 505 C C . LEU A 1 70 ? -10.403 6.942 6.720 1.00 87.94 70 LEU A C 1
ATOM 507 O O . LEU A 1 70 ? -11.427 6.253 6.698 1.00 87.94 70 LEU A O 1
ATOM 511 N N . ALA A 1 71 ? -9.429 6.766 7.612 1.00 86.50 71 ALA A N 1
ATOM 512 C CA . ALA A 1 71 ? -9.535 5.835 8.718 1.00 86.50 71 ALA A CA 1
ATOM 513 C C . ALA A 1 71 ? -10.495 6.387 9.780 1.00 86.50 71 ALA A C 1
ATOM 515 O O . ALA A 1 71 ? -10.575 7.590 10.012 1.00 86.50 71 ALA A O 1
ATOM 516 N N . GLU A 1 72 ? -11.242 5.483 10.402 1.00 91.00 72 GLU A N 1
ATOM 517 C CA . GLU A 1 72 ? -12.136 5.771 11.523 1.00 91.00 72 GLU A CA 1
ATOM 518 C C . GLU A 1 72 ? -11.646 4.981 12.740 1.00 91.00 72 GLU A C 1
ATOM 520 O O . GLU A 1 72 ? -11.069 3.904 12.543 1.00 91.00 72 GLU A O 1
ATOM 525 N N . PRO A 1 73 ? -11.887 5.457 13.975 1.00 92.12 73 PRO A N 1
ATOM 526 C CA . PRO A 1 73 ? -11.484 4.740 15.180 1.00 92.12 73 PRO A CA 1
ATOM 527 C C . PRO A 1 73 ? -11.961 3.281 15.176 1.00 92.12 73 PRO A C 1
ATOM 529 O O . PRO A 1 73 ? -13.145 2.999 14.983 1.00 92.12 73 PRO A O 1
ATOM 532 N N . GLY A 1 74 ? -11.030 2.346 15.372 1.00 89.56 74 GLY A N 1
ATOM 533 C CA . GLY A 1 74 ? -11.285 0.902 15.325 1.00 89.56 74 GLY A CA 1
ATOM 534 C C . GLY A 1 74 ? -11.395 0.304 13.915 1.00 89.56 74 GLY A C 1
ATOM 535 O O . GLY A 1 74 ? -11.758 -0.866 13.778 1.00 89.56 74 GLY A O 1
ATOM 536 N N . GLY A 1 75 ? -11.105 1.081 12.871 1.00 92.00 75 GLY A N 1
ATOM 537 C CA . GLY A 1 75 ? -11.107 0.647 11.477 1.00 92.00 75 GLY A CA 1
ATOM 538 C C . GLY A 1 75 ? -9.740 0.752 10.807 1.00 92.00 75 GLY A C 1
ATOM 539 O O . GLY A 1 75 ? -8.774 1.263 11.380 1.00 92.00 75 GLY A O 1
ATOM 540 N N . SER A 1 76 ? -9.670 0.280 9.562 1.00 93.94 76 SER A N 1
ATOM 541 C CA . SER A 1 76 ? -8.491 0.415 8.716 1.00 93.94 76 SER A CA 1
ATOM 542 C C . SER A 1 76 ? -8.785 0.966 7.323 1.00 93.94 76 SER A C 1
ATOM 544 O O . SER A 1 76 ? -9.915 0.963 6.827 1.00 93.94 76 SER A O 1
ATOM 546 N N . VAL A 1 77 ? -7.726 1.452 6.684 1.00 95.56 77 VAL A N 1
ATOM 547 C CA . VAL A 1 77 ? -7.682 1.841 5.276 1.00 95.56 77 VAL A CA 1
ATOM 548 C C . VAL A 1 77 ? -6.552 1.071 4.620 1.00 95.56 77 VAL A C 1
ATOM 550 O O . VAL A 1 77 ? -5.412 1.111 5.081 1.00 95.56 77 VAL A O 1
ATOM 553 N N . ILE A 1 78 ? -6.865 0.400 3.518 1.00 94.38 78 ILE A N 1
ATOM 554 C CA . ILE A 1 78 ? -5.862 -0.223 2.663 1.00 94.38 78 ILE A CA 1
ATOM 555 C C . ILE A 1 78 ? -5.378 0.818 1.665 1.00 94.38 78 ILE A C 1
ATOM 557 O O . ILE A 1 78 ? -6.188 1.415 0.950 1.00 94.38 78 ILE A O 1
ATOM 561 N N . ALA A 1 79 ? -4.065 1.015 1.607 1.00 93.69 79 ALA A N 1
ATOM 562 C CA . ALA A 1 79 ? -3.414 1.838 0.606 1.00 93.69 79 ALA A CA 1
ATOM 563 C C . ALA A 1 79 ? -2.530 0.976 -0.295 1.00 93.69 79 ALA A C 1
ATOM 565 O O . ALA A 1 79 ? -1.727 0.175 0.182 1.00 93.69 79 ALA A O 1
ATOM 566 N N . ALA A 1 80 ? -2.669 1.181 -1.600 1.00 91.81 80 ALA A N 1
ATOM 567 C CA . ALA A 1 80 ? -1.761 0.668 -2.607 1.00 91.81 80 ALA A CA 1
ATOM 568 C C . ALA A 1 80 ? -1.054 1.855 -3.255 1.00 91.81 80 ALA A C 1
ATOM 570 O O . ALA A 1 80 ? -1.697 2.723 -3.844 1.00 91.81 80 ALA A O 1
ATOM 571 N N . VAL A 1 81 ? 0.266 1.899 -3.120 1.00 91.19 81 VAL A N 1
ATOM 572 C CA . VAL A 1 81 ? 1.114 2.893 -3.774 1.00 91.19 81 VAL A CA 1
ATOM 573 C C . VAL A 1 81 ? 1.954 2.171 -4.809 1.00 91.19 81 VAL A C 1
ATOM 575 O O . VAL A 1 81 ? 2.690 1.256 -4.454 1.00 91.19 81 VAL A O 1
ATOM 578 N N . VAL A 1 82 ? 1.860 2.573 -6.070 1.00 89.12 82 VAL A N 1
ATOM 579 C CA . VAL A 1 82 ? 2.632 1.988 -7.171 1.00 89.12 82 VAL A CA 1
ATOM 580 C C . VAL A 1 82 ? 3.438 3.092 -7.836 1.00 89.12 82 VAL A C 1
ATOM 582 O O . VAL A 1 82 ? 2.904 4.144 -8.161 1.00 89.12 82 VAL A O 1
ATOM 585 N N . SER A 1 83 ? 4.729 2.854 -8.041 1.00 88.31 83 SER A N 1
ATOM 586 C CA . SER A 1 83 ? 5.638 3.738 -8.765 1.00 88.31 83 SER A CA 1
ATOM 587 C C . SER A 1 83 ? 6.240 2.973 -9.934 1.00 88.31 83 SER A C 1
ATOM 589 O O . SER A 1 83 ? 6.725 1.861 -9.762 1.00 88.31 83 SER A O 1
ATOM 591 N N . TYR A 1 84 ? 6.276 3.583 -11.110 1.00 87.19 84 TYR A N 1
ATOM 592 C CA . TYR A 1 84 ? 6.899 3.016 -12.299 1.00 87.19 84 TYR A CA 1
ATOM 593 C C . TYR A 1 84 ? 7.814 4.046 -12.952 1.00 87.19 84 TYR A C 1
ATOM 595 O O . TYR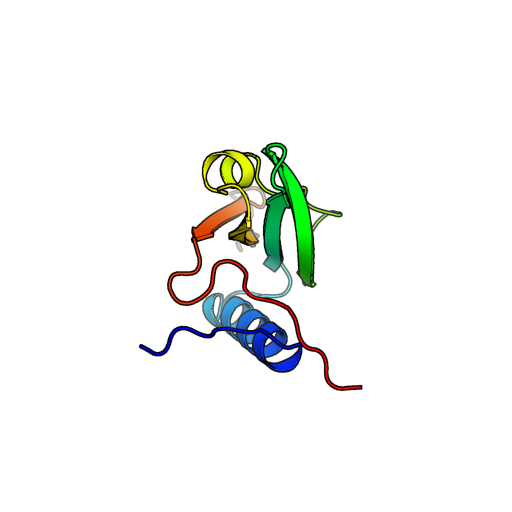 A 1 84 ? 7.389 5.160 -13.265 1.00 87.19 84 TYR A O 1
ATOM 603 N N . GLN A 1 85 ? 9.075 3.677 -13.170 1.00 86.94 85 GLN A N 1
ATOM 604 C CA . GLN A 1 85 ? 10.006 4.497 -13.938 1.00 86.94 85 GLN A CA 1
ATOM 605 C C . GLN A 1 85 ? 10.023 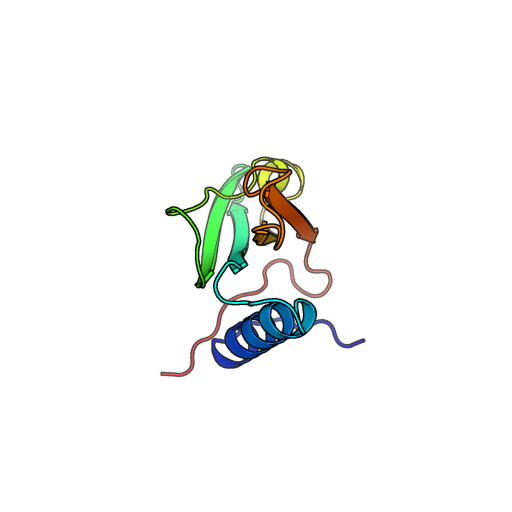4.040 -15.398 1.00 86.94 85 GLN A C 1
ATOM 607 O O . GLN A 1 85 ? 10.506 2.955 -15.727 1.00 86.94 85 GLN A O 1
ATOM 612 N N . HIS A 1 86 ? 9.523 4.898 -16.282 1.00 85.12 86 HIS A N 1
ATOM 613 C CA . HIS A 1 86 ? 9.574 4.706 -17.721 1.00 85.12 86 HIS A CA 1
ATOM 614 C C . HIS A 1 86 ? 10.833 5.358 -18.297 1.00 85.12 86 HIS A C 1
ATOM 616 O O . HIS A 1 86 ? 11.041 6.562 -18.141 1.00 85.12 86 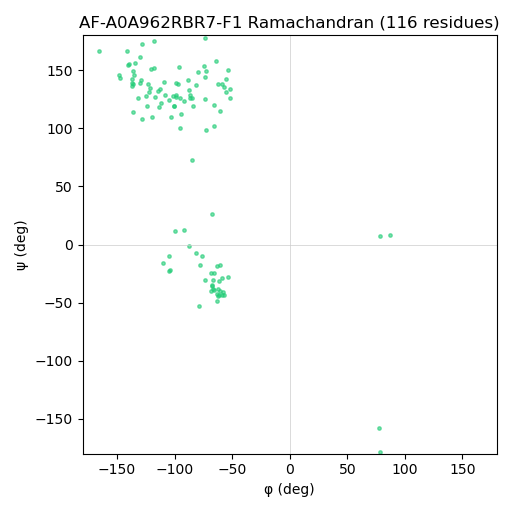HIS A O 1
ATOM 622 N N . ALA A 1 87 ? 11.652 4.575 -18.997 1.00 84.50 87 ALA A N 1
ATOM 623 C CA . ALA A 1 87 ? 12.771 5.074 -19.786 1.00 84.50 87 ALA A CA 1
ATOM 624 C C . ALA A 1 87 ? 12.380 5.048 -21.276 1.00 84.50 87 ALA A C 1
ATOM 626 O O . ALA A 1 87 ? 12.241 3.960 -21.841 1.00 84.50 87 ALA A O 1
ATOM 627 N N . PRO A 1 88 ? 12.176 6.212 -21.916 1.00 82.00 88 PRO A N 1
ATOM 628 C CA . PRO A 1 88 ? 11.858 6.280 -23.337 1.00 82.00 88 PRO A CA 1
ATOM 629 C C . PRO A 1 88 ? 12.960 5.639 -24.188 1.00 82.00 88 PRO A C 1
ATOM 631 O O . PRO A 1 88 ? 14.146 5.861 -23.951 1.00 82.00 88 PRO A O 1
ATOM 634 N N . LEU A 1 89 ? 12.568 4.877 -25.213 1.00 79.06 89 LEU A N 1
ATOM 635 C CA . LEU A 1 89 ? 13.503 4.208 -26.134 1.00 79.06 89 LEU A CA 1
ATOM 636 C C . LEU A 1 89 ? 14.387 5.194 -26.906 1.00 79.06 89 LEU A C 1
ATOM 638 O O . LEU A 1 89 ? 15.527 4.887 -27.246 1.00 79.06 89 LEU A O 1
ATOM 642 N N . PHE A 1 90 ? 13.853 6.381 -27.185 1.00 79.19 90 PHE A N 1
ATOM 643 C CA . PHE A 1 90 ? 14.561 7.450 -27.869 1.00 79.19 90 PHE A CA 1
ATOM 644 C C . PHE A 1 90 ? 14.857 8.555 -26.860 1.00 79.19 90 PHE A C 1
ATOM 646 O O . PHE A 1 90 ? 13.943 9.039 -26.193 1.00 79.19 90 PHE A O 1
ATOM 653 N N . GLY A 1 91 ? 16.120 8.982 -26.778 1.00 74.62 91 GLY A N 1
ATOM 654 C CA . GLY A 1 91 ? 16.615 9.992 -25.832 1.00 74.62 91 GLY A CA 1
ATOM 655 C C . GLY A 1 91 ? 16.092 11.418 -26.050 1.00 74.62 91 GLY A C 1
ATOM 656 O O . GLY A 1 91 ? 16.776 12.373 -25.701 1.00 74.62 91 GLY A O 1
ATOM 657 N N . LEU A 1 92 ? 14.904 1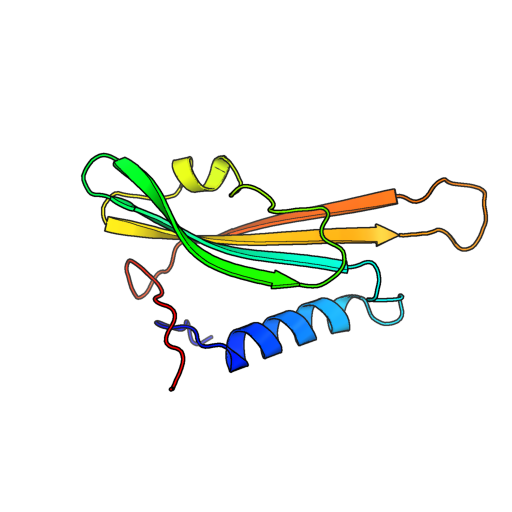1.578 -26.642 1.00 78.44 92 LEU A N 1
ATOM 658 C CA . LEU A 1 92 ? 14.200 12.857 -26.721 1.00 78.44 92 LEU A CA 1
ATOM 659 C C . LEU A 1 92 ? 13.702 13.333 -25.351 1.00 78.44 92 LEU A C 1
ATOM 661 O O . LEU A 1 92 ? 13.509 14.531 -25.168 1.00 78.44 92 LEU A O 1
ATOM 665 N N . PHE A 1 93 ? 13.498 12.415 -24.401 1.00 79.50 93 PHE A N 1
ATOM 666 C CA . PHE A 1 93 ? 12.994 12.733 -23.068 1.00 79.50 93 PHE A CA 1
ATOM 667 C C . PHE A 1 93 ? 13.796 12.005 -21.989 1.00 79.50 93 PHE A C 1
ATOM 669 O O . PHE A 1 93 ? 14.228 10.866 -22.174 1.00 79.50 93 PHE A O 1
ATOM 676 N N . SER A 1 94 ? 13.964 12.662 -20.843 1.00 85.81 94 SER A N 1
ATOM 677 C CA . SER A 1 94 ? 14.498 12.036 -19.632 1.00 85.81 94 SER A CA 1
ATOM 678 C C . SER A 1 94 ? 13.559 10.931 -19.124 1.00 85.81 94 SER A C 1
ATOM 680 O O . SER A 1 94 ? 12.359 10.978 -19.413 1.00 85.81 94 SER A O 1
ATOM 682 N N . PRO A 1 95 ? 14.058 9.960 -18.333 1.00 85.44 95 PRO A N 1
ATOM 683 C CA . PRO A 1 95 ? 13.201 9.000 -17.650 1.00 85.44 95 PRO A CA 1
ATOM 684 C C . PRO A 1 95 ? 12.096 9.704 -16.857 1.00 85.44 95 PRO A C 1
ATOM 686 O O . PRO A 1 95 ? 12.352 10.674 -16.141 1.00 85.44 95 PRO A O 1
ATOM 689 N N . MET A 1 96 ? 10.870 9.209 -16.989 1.00 86.25 96 MET A N 1
ATOM 690 C CA . MET A 1 96 ? 9.693 9.749 -16.314 1.00 86.25 96 MET A CA 1
ATOM 691 C C . MET A 1 96 ? 9.231 8.772 -15.242 1.00 86.25 96 MET A C 1
ATOM 693 O O . MET A 1 96 ? 9.230 7.560 -15.458 1.00 86.25 96 MET A O 1
ATOM 697 N N . ARG A 1 97 ? 8.822 9.298 -14.087 1.00 86.62 97 ARG A N 1
ATOM 698 C CA . ARG A 1 97 ? 8.245 8.499 -13.007 1.00 86.62 97 ARG A CA 1
ATOM 699 C C . ARG A 1 97 ? 6.741 8.717 -12.960 1.00 86.62 97 ARG A C 1
ATOM 701 O O . ARG A 1 97 ? 6.283 9.846 -12.809 1.00 86.62 97 ARG A O 1
ATOM 708 N N . PHE A 1 98 ? 6.001 7.626 -13.054 1.00 85.94 98 PHE A N 1
ATOM 709 C CA . PHE A 1 98 ? 4.571 7.579 -12.800 1.00 85.94 98 PHE A CA 1
ATOM 710 C C . PHE A 1 98 ? 4.354 7.056 -11.387 1.00 85.94 98 PHE A C 1
ATOM 712 O O . PHE A 1 98 ? 5.059 6.146 -10.954 1.00 85.94 98 PHE A O 1
ATOM 719 N N . SER A 1 99 ? 3.411 7.649 -10.664 1.00 88.00 99 SER A N 1
ATOM 720 C CA . SER A 1 99 ? 3.031 7.213 -9.325 1.00 88.00 99 SER A CA 1
ATOM 721 C C . SER A 1 99 ? 1.518 7.233 -9.204 1.00 88.00 99 SER A C 1
ATOM 723 O O . SER A 1 99 ? 0.876 8.188 -9.645 1.00 88.00 99 SER A O 1
ATOM 725 N N . GLU A 1 100 ? 0.965 6.186 -8.610 1.00 89.12 100 GLU A N 1
ATOM 726 C CA . GLU A 1 100 ? -0.456 6.045 -8.340 1.00 89.12 100 GLU A CA 1
ATOM 727 C C . GLU A 1 100 ? -0.668 5.647 -6.881 1.00 89.12 100 GLU A C 1
ATOM 729 O O . GLU A 1 100 ? 0.063 4.824 -6.325 1.00 89.12 100 GLU A O 1
ATOM 734 N N . VAL A 1 101 ? -1.681 6.253 -6.263 1.00 91.44 101 VAL A N 1
ATOM 735 C CA . VAL A 1 101 ? -2.125 5.936 -4.908 1.00 91.44 101 VAL A CA 1
ATOM 736 C C . VAL A 1 101 ? -3.603 5.588 -4.968 1.00 91.44 101 VAL A C 1
ATOM 738 O O . VAL A 1 101 ? -4.429 6.431 -5.315 1.00 91.44 101 VAL A O 1
ATOM 741 N N . ALA A 1 102 ? -3.934 4.364 -4.576 1.00 92.69 102 ALA A N 1
ATOM 742 C CA . ALA A 1 102 ? -5.303 3.909 -4.400 1.00 92.69 102 ALA A CA 1
ATOM 743 C C . ALA A 1 102 ? -5.572 3.651 -2.917 1.00 92.69 102 ALA A C 1
ATOM 745 O O . ALA A 1 102 ? -4.773 3.014 -2.232 1.00 92.69 102 ALA A O 1
ATOM 746 N N . LEU A 1 103 ? -6.706 4.145 -2.423 1.00 93.75 103 LEU A N 1
ATOM 747 C CA . LEU A 1 103 ? -7.127 4.016 -1.029 1.00 93.75 103 LEU A CA 1
ATOM 748 C C . LEU A 1 103 ? -8.496 3.346 -0.979 1.00 93.75 103 LEU A C 1
ATOM 750 O O . LEU A 1 103 ? -9.383 3.678 -1.767 1.00 93.75 103 LEU A O 1
ATOM 754 N N . SER A 1 104 ? -8.694 2.426 -0.040 1.00 93.12 104 SER A N 1
ATOM 755 C CA . SER A 1 104 ? -9.996 1.789 0.151 1.00 93.12 104 SER A CA 1
ATOM 756 C C . SER A 1 104 ? -10.260 1.426 1.607 1.00 93.12 104 SER A C 1
ATOM 758 O O . SER A 1 104 ? -9.363 0.997 2.329 1.00 93.12 104 SER A O 1
ATOM 760 N N . LYS A 1 105 ? -11.519 1.576 2.030 1.00 93.12 105 LYS A N 1
ATOM 761 C CA . LYS A 1 105 ? -12.003 1.047 3.307 1.00 93.12 105 LYS A CA 1
ATOM 762 C C . LYS A 1 105 ? -12.490 -0.395 3.112 1.00 93.12 105 LYS A C 1
ATOM 764 O O . LYS A 1 105 ? -13.267 -0.645 2.175 1.00 93.12 105 LYS A O 1
ATOM 769 N N . PRO A 1 106 ? -12.102 -1.338 3.982 1.00 90.88 106 PRO A N 1
ATOM 770 C CA . PRO A 1 106 ? -12.748 -2.643 4.060 1.00 90.88 106 PRO A CA 1
ATOM 771 C C . PRO A 1 106 ? -14.266 -2.489 4.285 1.00 90.88 106 PRO A C 1
ATOM 773 O O . PRO A 1 106 ? -14.698 -1.575 4.983 1.00 90.88 106 PRO A O 1
ATOM 776 N N . ARG A 1 107 ? -15.104 -3.346 3.673 1.00 89.06 107 ARG A N 1
ATOM 777 C CA . ARG A 1 107 ? -16.582 -3.269 3.836 1.00 89.06 107 ARG A CA 1
ATOM 778 C C . ARG A 1 107 ? -17.195 -4.418 4.635 1.00 89.06 107 ARG A C 1
ATOM 780 O O . ARG A 1 107 ? -18.353 -4.323 5.023 1.00 89.06 107 ARG A O 1
ATOM 787 N N . ARG A 1 108 ? -16.462 -5.520 4.828 1.00 89.56 108 ARG A N 1
ATOM 788 C CA . ARG A 1 108 ? -16.955 -6.729 5.524 1.00 89.56 108 ARG A CA 1
ATOM 789 C C . ARG A 1 108 ? -16.414 -6.881 6.941 1.00 89.56 108 ARG A C 1
ATOM 791 O O . ARG A 1 108 ? -17.013 -7.585 7.742 1.00 89.56 108 ARG A O 1
ATOM 798 N N . VAL A 1 109 ? -15.289 -6.240 7.218 1.00 90.81 109 VAL A N 1
ATOM 799 C CA . VAL A 1 109 ? -14.575 -6.228 8.496 1.00 90.81 109 VAL A CA 1
ATOM 800 C C . VAL A 1 109 ? -14.076 -4.811 8.725 1.00 90.81 109 VAL A C 1
ATOM 802 O O . VAL A 1 109 ? -13.902 -4.081 7.753 1.00 90.81 109 VAL A O 1
ATOM 805 N N . SER A 1 110 ? -13.849 -4.411 9.972 1.00 91.00 110 SER A N 1
ATOM 806 C CA . SER A 1 110 ? -13.287 -3.085 10.257 1.00 91.00 110 SER A CA 1
ATOM 807 C C . SER A 1 110 ? -11.801 -3.011 9.908 1.00 91.00 110 SER A C 1
ATOM 809 O O . SER A 1 110 ? -11.326 -1.961 9.494 1.00 91.00 110 SER A O 1
ATOM 811 N N . VAL A 1 111 ? -11.086 -4.133 10.027 1.00 92.38 111 VAL A N 1
ATOM 812 C CA . VAL A 1 111 ? -9.654 -4.276 9.743 1.00 92.38 111 VAL A CA 1
ATOM 813 C C . VAL A 1 111 ? -9.443 -5.575 8.969 1.00 92.38 111 VAL A C 1
ATOM 815 O O . VAL A 1 111 ? -10.075 -6.578 9.296 1.00 92.38 111 VAL A O 1
ATOM 818 N N . ILE A 1 112 ? -8.584 -5.564 7.947 1.00 92.81 112 ILE A N 1
ATOM 819 C CA . ILE A 1 112 ? -8.142 -6.781 7.245 1.00 92.81 112 ILE A CA 1
ATOM 820 C C . ILE A 1 112 ? -6.817 -7.219 7.880 1.00 92.81 112 ILE A C 1
ATOM 822 O O . ILE A 1 112 ? -5.792 -6.619 7.547 1.00 92.81 112 ILE A O 1
ATOM 826 N N . PRO A 1 113 ? -6.809 -8.213 8.784 1.00 92.44 113 PRO A N 1
ATOM 827 C CA . PRO A 1 113 ? -5.578 -8.700 9.386 1.00 92.44 113 PRO A CA 1
ATOM 828 C C . PRO A 1 113 ? -4.768 -9.516 8.379 1.00 92.44 113 PRO A C 1
ATOM 830 O O . PRO A 1 113 ? -5.328 -10.199 7.509 1.00 92.44 113 PRO A O 1
ATOM 833 N N . ARG A 1 114 ? -3.446 -9.476 8.543 1.00 92.38 114 ARG A N 1
ATOM 834 C CA . ARG A 1 114 ? -2.534 -10.394 7.870 1.00 92.38 114 ARG A CA 1
ATOM 835 C C . ARG A 1 114 ? -2.394 -11.678 8.692 1.00 9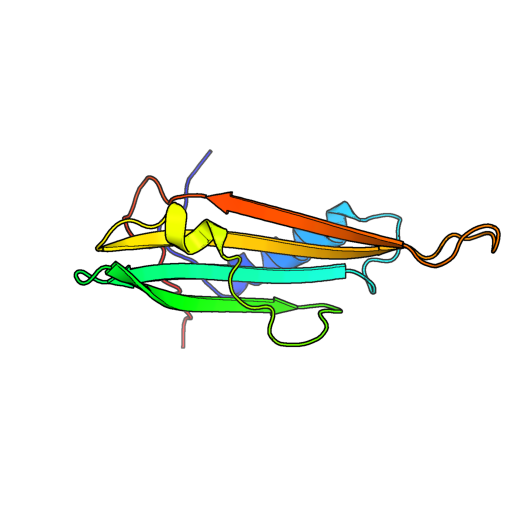2.38 114 ARG A C 1
ATOM 837 O O . ARG A 1 114 ? -2.137 -11.608 9.889 1.00 92.38 114 ARG A O 1
ATOM 844 N N . ILE A 1 115 ? -2.585 -12.825 8.051 1.00 90.50 115 ILE A N 1
ATOM 845 C CA . ILE A 1 115 ? -2.409 -14.159 8.625 1.00 90.50 115 ILE A CA 1
ATOM 846 C C . ILE A 1 115 ? -1.326 -14.836 7.793 1.00 90.50 115 ILE A C 1
ATOM 848 O O . ILE A 1 115 ? -1.551 -15.134 6.624 1.00 90.50 115 ILE A O 1
ATOM 852 N N . ASP A 1 116 ? -0.150 -15.029 8.373 1.00 82.75 116 ASP A N 1
ATOM 853 C CA . ASP A 1 116 ? 0.887 -15.867 7.780 1.00 82.75 116 ASP A CA 1
ATOM 854 C C . ASP A 1 116 ? 0.801 -17.244 8.474 1.00 82.75 116 ASP A C 1
ATOM 856 O O . ASP A 1 116 ? 0.727 -17.296 9.703 1.00 82.75 116 ASP A O 1
ATOM 860 N N . ASP A 1 117 ? 0.725 -18.338 7.709 1.00 62.62 117 ASP A N 1
ATOM 861 C CA . ASP A 1 117 ? 0.838 -19.699 8.258 1.00 62.62 117 ASP A CA 1
ATOM 862 C C . ASP A 1 117 ? 2.315 -19.952 8.631 1.00 62.62 117 ASP A C 1
ATOM 864 O O . ASP A 1 117 ? 3.194 -19.764 7.784 1.00 62.62 117 ASP A O 1
ATOM 868 N N . ASP A 1 118 ? 2.573 -20.346 9.885 1.00 51.84 118 ASP A N 1
ATOM 869 C CA . ASP A 1 118 ? 3.886 -20.806 10.389 1.00 51.84 118 ASP A CA 1
ATOM 870 C C . ASP A 1 118 ? 4.313 -22.158 9.780 1.00 51.84 118 ASP A C 1
ATOM 872 O O . ASP A 1 118 ? 3.455 -23.070 9.659 1.00 51.84 118 ASP A O 1
#

Mean predicted aligned error: 5.97 Å

Nearest PDB structures (foldseek):
  5coz-assembly1_A  TM=5.185E-01  e=6.269E+00  Agathobacter rectalis ATCC 33656
  5i5k-assembly2_A  TM=3.211E-01  e=1.722E+00  Homo sapiens
  1zlg-assembly1_A  TM=3.443E-01  e=4.956E+00  Homo sapiens
  6yfc-assembly1_AA  TM=3.950E-01  e=6.269E+00  Leviviridae sp.
  6kl7-assembly2_B  TM=3.208E-01  e=8.408E+00  Rattus norvegicus

Radius of gyration: 16.03 Å; Cα contacts (8 Å, |Δi|>4): 215; chains: 1; bounding box: 34×34×48 Å